Protein AF-A0A847JWQ8-F1 (afdb_monomer_lite)

Radius of gyration: 19.37 Å; chains: 1; bounding box: 44×38×50 Å

Secondary structure (DSSP, 8-state):
--HHHHHHHHHTT---SS--------HHHHHHHHHHHT-TTGGGGS---EEEEE-S-TTSEEEEETTEEEETT--EEE-SS-SSS-EE------TTTTTT-----TT-GGGGTTHHHHHHHTTTSEEEEE--S-HHHHHHHHH-HHHHHHHHHH-HHHHHHHHHHHHHHHH-

Structure (mmCIF, N/CA/C/O backbone):
data_AF-A0A847JWQ8-F1
#
_entry.id   AF-A0A847JWQ8-F1
#
loop_
_atom_site.group_PDB
_atom_site.id
_atom_site.type_symbol
_atom_site.label_atom_id
_atom_site.label_alt_id
_atom_site.label_comp_id
_atom_site.label_asym_id
_atom_site.label_entity_id
_atom_site.label_seq_id
_atom_site.pdbx_PDB_ins_code
_atom_site.Cartn_x
_atom_site.Cartn_y
_atom_site.Cartn_z
_atom_site.occupancy
_atom_site.B_iso_or_equiv
_atom_site.auth_seq_id
_atom_site.auth_comp_id
_atom_site.auth_asym_id
_atom_site.auth_atom_id
_atom_site.pdbx_PDB_model_num
ATOM 1 N N . MET A 1 1 ? -21.089 -7.871 21.648 1.00 90.81 1 MET A N 1
ATOM 2 C CA . MET A 1 1 ? -19.997 -8.457 20.839 1.00 90.81 1 MET A CA 1
ATOM 3 C C . MET A 1 1 ? -18.855 -7.451 20.778 1.00 90.81 1 MET A C 1
ATOM 5 O O . MET A 1 1 ? -19.146 -6.259 20.804 1.00 90.81 1 MET A O 1
ATOM 9 N N . THR A 1 2 ? -17.591 -7.882 20.749 1.00 96.25 2 THR A N 1
ATOM 10 C CA . THR A 1 2 ? -16.474 -6.965 20.433 1.00 96.25 2 THR A CA 1
ATOM 11 C C . THR A 1 2 ? -16.497 -6.598 18.946 1.00 96.25 2 THR A C 1
ATOM 13 O O . THR A 1 2 ? -17.192 -7.247 18.157 1.00 96.25 2 THR A O 1
ATOM 16 N N . ASN A 1 3 ? -15.750 -5.572 18.528 1.00 97.00 3 ASN A N 1
ATOM 17 C CA . ASN A 1 3 ? -15.620 -5.257 17.102 1.00 97.00 3 ASN A CA 1
ATOM 18 C C . ASN A 1 3 ? -14.985 -6.421 16.327 1.00 97.00 3 ASN A C 1
ATOM 20 O O . ASN A 1 3 ? -15.450 -6.765 15.240 1.00 97.00 3 ASN A O 1
ATOM 24 N N . ARG A 1 4 ? -14.018 -7.111 16.937 1.00 96.81 4 ARG A N 1
ATOM 25 C CA . ARG A 1 4 ? -13.445 -8.357 16.429 1.00 96.81 4 ARG A CA 1
ATOM 26 C C . ARG A 1 4 ? -14.509 -9.431 16.198 1.00 96.81 4 ARG A C 1
ATOM 28 O O . ARG A 1 4 ? -14.563 -9.999 15.110 1.00 96.81 4 ARG A O 1
ATOM 35 N N . ASP A 1 5 ? -15.368 -9.685 17.185 1.00 97.56 5 ASP A N 1
ATOM 36 C CA . ASP A 1 5 ? -16.423 -10.704 17.074 1.00 97.56 5 ASP A CA 1
ATOM 37 C C . ASP A 1 5 ? -17.427 -10.370 15.965 1.00 97.56 5 ASP A C 1
ATOM 39 O O . ASP A 1 5 ? -17.910 -11.271 15.281 1.00 97.56 5 ASP A O 1
ATOM 43 N N . ARG A 1 6 ? -17.739 -9.081 15.767 1.00 97.94 6 ARG A N 1
ATOM 44 C CA . ARG A 1 6 ? -18.639 -8.627 14.694 1.00 97.94 6 ARG A CA 1
ATOM 45 C C . ARG A 1 6 ? -18.067 -8.914 13.317 1.00 97.94 6 ARG A C 1
ATOM 47 O O . ARG A 1 6 ? -18.787 -9.431 12.466 1.00 97.94 6 ARG A O 1
ATOM 54 N N . VAL A 1 7 ? -16.789 -8.598 13.106 1.00 97.88 7 VAL A N 1
ATOM 55 C CA . VAL A 1 7 ? -16.115 -8.871 11.830 1.00 97.88 7 VAL A CA 1
ATOM 56 C C . VAL A 1 7 ? -16.053 -10.375 11.578 1.00 97.88 7 VAL A C 1
ATOM 58 O O . VAL A 1 7 ? -16.429 -10.806 10.494 1.00 97.88 7 VAL A O 1
ATOM 61 N N . ILE A 1 8 ? -15.691 -11.179 12.588 1.00 97.88 8 ILE A N 1
ATOM 62 C CA . ILE A 1 8 ? -15.671 -12.649 12.484 1.00 97.88 8 ILE A CA 1
ATOM 63 C C . ILE A 1 8 ? -17.055 -13.204 12.131 1.00 97.88 8 ILE A C 1
ATOM 65 O O . ILE A 1 8 ? -17.182 -14.023 11.226 1.00 97.88 8 ILE A O 1
ATOM 69 N N . ALA A 1 9 ? -18.112 -12.747 12.806 1.00 98.31 9 ALA A N 1
ATOM 70 C CA . ALA A 1 9 ? -19.469 -13.173 12.482 1.00 98.31 9 ALA A CA 1
ATOM 71 C C . ALA A 1 9 ? -19.832 -12.838 11.026 1.00 98.31 9 ALA A C 1
ATOM 73 O O . ALA A 1 9 ? -20.342 -13.707 10.324 1.00 98.31 9 ALA A O 1
ATOM 74 N N . ALA A 1 10 ? -19.516 -11.625 10.563 1.00 97.94 10 ALA A N 1
ATOM 75 C CA . ALA A 1 10 ? -19.825 -11.185 9.207 1.00 97.94 10 ALA A CA 1
ATOM 76 C C . ALA A 1 10 ? -19.073 -11.985 8.124 1.00 97.94 10 ALA A C 1
ATOM 78 O O . ALA A 1 10 ? -19.706 -12.424 7.163 1.00 97.94 10 ALA A O 1
ATOM 79 N N . ILE A 1 11 ? -17.760 -12.220 8.275 1.00 97.19 11 ILE A N 1
ATOM 80 C CA . ILE A 1 11 ? -16.969 -13.005 7.299 1.00 97.19 11 ILE A CA 1
ATOM 81 C C . ILE A 1 11 ? -17.366 -14.486 7.284 1.00 97.19 11 ILE A C 1
ATOM 83 O O . ILE A 1 11 ? -17.246 -15.145 6.259 1.00 97.19 11 ILE A O 1
ATOM 87 N N . GLU A 1 12 ? -17.887 -15.004 8.398 1.00 98.00 12 GLU A N 1
ATOM 88 C CA . GLU A 1 12 ? -18.439 -16.360 8.495 1.00 98.00 12 GLU A CA 1
ATOM 89 C C . GLU A 1 12 ? -19.927 -16.423 8.101 1.00 98.00 12 GLU A C 1
ATOM 91 O O . GLU A 1 12 ? -20.606 -17.413 8.379 1.00 98.00 12 GLU A O 1
ATOM 96 N N . HIS A 1 13 ? -20.450 -15.372 7.460 1.00 97.62 13 HIS A N 1
ATOM 97 C CA . HIS A 1 13 ? -21.833 -15.274 6.984 1.00 97.62 13 HIS A CA 1
ATOM 98 C C . HIS A 1 13 ? -22.898 -15.472 8.082 1.00 97.62 13 HIS A C 1
ATOM 100 O O . HIS A 1 13 ? -23.997 -15.966 7.823 1.00 97.62 13 HIS A O 1
ATOM 106 N N . ARG A 1 14 ? -22.598 -15.063 9.319 1.00 98.44 14 ARG A N 1
ATOM 107 C CA . ARG A 1 14 ? -23.543 -14.993 10.444 1.00 98.44 14 ARG A CA 1
ATOM 108 C C . ARG A 1 14 ? -23.946 -13.548 10.724 1.00 98.44 14 ARG A C 1
ATOM 110 O O . ARG A 1 14 ? -23.185 -12.622 10.472 1.00 98.44 14 ARG A O 1
ATOM 117 N N . GLN A 1 15 ? -25.136 -13.356 11.295 1.00 97.81 15 GLN A N 1
ATOM 118 C CA . GLN A 1 15 ? -25.648 -12.028 11.641 1.00 97.81 15 GLN A CA 1
ATOM 119 C C . GLN A 1 15 ? -25.008 -11.502 12.945 1.00 97.81 15 GLN A C 1
ATOM 121 O O . GLN A 1 15 ? -25.241 -12.096 14.001 1.00 97.81 15 GLN A O 1
ATOM 126 N N . PRO A 1 16 ? -24.236 -10.397 12.916 1.00 98.12 16 PRO A N 1
ATOM 127 C CA . PRO A 1 16 ? -23.782 -9.712 14.126 1.00 98.12 16 PRO A CA 1
ATOM 128 C C . PRO A 1 16 ? -24.886 -8.832 14.742 1.00 98.12 16 PRO A C 1
ATOM 130 O O . PRO A 1 16 ? -25.913 -8.561 14.116 1.00 98.12 16 PRO A O 1
ATOM 133 N N . ASP A 1 17 ? -24.637 -8.331 15.955 1.00 97.62 17 ASP A N 1
ATOM 134 C CA . ASP A 1 17 ? -25.498 -7.367 16.664 1.00 97.62 17 ASP A CA 1
ATOM 135 C C . ASP A 1 17 ? -25.637 -6.013 15.934 1.00 97.62 17 ASP A C 1
ATOM 137 O O . ASP A 1 17 ? -26.649 -5.332 16.087 1.00 97.62 17 ASP A O 1
ATOM 141 N N . ARG A 1 18 ? -24.650 -5.638 15.110 1.00 96.88 18 ARG A N 1
ATOM 142 C CA . ARG A 1 18 ? -24.713 -4.557 14.111 1.00 96.88 18 ARG A CA 1
ATOM 143 C C . ARG A 1 18 ? -23.703 -4.802 12.987 1.00 96.88 18 ARG A C 1
ATOM 145 O O . ARG A 1 18 ? -22.714 -5.506 13.192 1.00 96.88 18 ARG A O 1
ATOM 152 N N . THR A 1 19 ? -23.901 -4.162 11.837 1.00 97.19 19 THR A N 1
ATOM 153 C CA . THR A 1 19 ? -22.949 -4.184 10.715 1.00 97.19 19 THR A CA 1
ATOM 154 C C . THR A 1 19 ? -21.568 -3.660 11.149 1.00 97.19 19 THR A C 1
ATOM 156 O O . THR A 1 19 ? -21.496 -2.514 11.602 1.00 97.19 19 THR A O 1
ATOM 159 N N . PRO A 1 20 ? -20.477 -4.447 11.042 1.00 97.56 20 PRO A N 1
ATOM 160 C CA . PRO A 1 20 ? -19.129 -3.929 11.264 1.00 97.56 20 PRO A CA 1
ATOM 161 C C . PRO A 1 20 ? -18.753 -2.945 10.150 1.00 97.56 20 PRO A C 1
ATOM 163 O O . PRO A 1 20 ? -19.133 -3.145 8.996 1.00 97.56 20 PRO A O 1
ATOM 166 N N . PHE A 1 21 ? -18.004 -1.895 10.483 1.00 97.00 21 PHE A N 1
ATOM 167 C CA . PHE A 1 21 ? -17.576 -0.885 9.516 1.00 97.00 21 PHE A CA 1
ATOM 168 C C . PHE A 1 21 ? -16.143 -0.417 9.779 1.00 97.00 21 PHE A C 1
ATOM 170 O O . PHE A 1 21 ? -15.625 -0.535 10.890 1.00 97.00 21 PHE A O 1
ATOM 177 N N . GLU A 1 22 ? -15.532 0.136 8.737 1.00 95.94 22 GLU A N 1
ATOM 178 C CA . GLU A 1 22 ? -14.246 0.824 8.773 1.00 95.94 22 GLU A CA 1
ATOM 179 C C . GLU A 1 22 ? -14.362 2.075 7.905 1.00 95.94 22 GLU A C 1
ATOM 181 O O . GLU A 1 22 ? -14.842 1.999 6.772 1.00 95.94 22 GLU A O 1
ATOM 186 N N . VAL A 1 23 ? -13.929 3.222 8.424 1.00 95.56 23 VAL A N 1
ATOM 187 C CA . VAL A 1 23 ? -13.870 4.475 7.669 1.00 95.56 23 VAL A CA 1
ATOM 188 C C . VAL A 1 23 ? -12.460 5.044 7.742 1.00 95.56 23 VAL A C 1
ATOM 190 O O . VAL A 1 23 ? -11.954 5.338 8.824 1.00 95.56 23 VAL A O 1
ATOM 193 N N . GLY A 1 24 ? -11.855 5.224 6.570 1.00 93.69 24 GLY A N 1
ATOM 194 C CA . GLY A 1 24 ? -10.631 5.995 6.367 1.00 93.69 24 GLY A CA 1
ATOM 195 C C . GLY A 1 24 ? -10.916 7.281 5.592 1.00 93.69 24 GLY A C 1
ATOM 196 O O . GLY A 1 24 ? -11.969 7.423 4.970 1.00 93.69 24 GLY A O 1
ATOM 197 N N . PHE A 1 25 ? -9.972 8.219 5.621 1.00 95.69 25 PHE A N 1
ATOM 198 C CA . PHE A 1 25 ? -10.098 9.517 4.960 1.00 95.69 25 PHE A CA 1
ATOM 199 C C . PHE A 1 25 ? -8.863 9.793 4.111 1.00 95.69 25 PHE A C 1
ATOM 201 O O . PHE A 1 25 ? -7.746 9.513 4.539 1.00 95.69 25 PHE A O 1
ATOM 208 N N . THR A 1 26 ? -9.069 10.406 2.948 1.00 96.12 26 THR A N 1
ATOM 209 C CA . THR A 1 26 ? -7.996 11.129 2.259 1.00 96.12 26 THR A CA 1
ATOM 210 C C . THR A 1 26 ? -7.607 12.357 3.081 1.00 96.12 26 THR A C 1
ATOM 212 O O . THR A 1 26 ? -8.436 12.892 3.826 1.00 96.12 26 THR A O 1
ATOM 215 N N . GLN A 1 27 ? -6.378 12.848 2.945 1.00 95.38 27 GLN A N 1
ATOM 216 C CA . GLN A 1 27 ? -5.893 14.031 3.659 1.00 95.38 27 GLN A CA 1
ATOM 217 C C . GLN A 1 27 ? -6.843 15.235 3.507 1.00 95.38 27 GLN A C 1
ATOM 219 O O . GLN A 1 27 ? -7.203 15.830 4.530 1.00 95.38 27 GLN A O 1
ATOM 224 N N . PRO A 1 28 ? -7.351 15.579 2.300 1.00 95.50 28 PRO A N 1
ATOM 225 C CA . PRO A 1 28 ? -8.310 16.672 2.157 1.00 95.50 28 PRO A CA 1
ATOM 226 C C . PRO A 1 28 ? -9.656 16.393 2.839 1.00 95.50 28 PRO A C 1
ATOM 228 O O . PRO A 1 28 ? -10.247 17.302 3.423 1.00 95.50 28 PRO A O 1
ATOM 231 N N . ALA A 1 29 ? -10.157 15.153 2.783 1.00 96.56 29 ALA A N 1
ATOM 232 C CA . ALA A 1 29 ? -11.421 14.790 3.423 1.00 96.56 29 ALA A CA 1
ATOM 233 C C . ALA A 1 29 ? -11.308 14.827 4.952 1.00 96.56 29 ALA A C 1
ATOM 235 O O . ALA A 1 29 ? -12.210 15.340 5.615 1.00 96.56 29 ALA A O 1
ATOM 236 N N . TYR A 1 30 ? -10.186 14.351 5.499 1.00 97.38 30 TYR A N 1
ATOM 237 C CA . TYR A 1 30 ? -9.883 14.422 6.924 1.00 97.38 30 TYR A CA 1
ATOM 238 C C . TYR A 1 30 ? -9.878 15.872 7.399 1.00 97.38 30 TYR A C 1
ATOM 240 O O . TYR A 1 30 ? -10.583 16.206 8.348 1.00 97.38 30 TYR A O 1
ATOM 248 N N . ALA A 1 31 ? -9.123 16.740 6.716 1.00 97.12 31 ALA A N 1
ATOM 249 C CA . ALA A 1 31 ? -8.993 18.146 7.087 1.00 97.12 31 ALA A CA 1
ATOM 250 C C . ALA A 1 31 ? -10.354 18.857 7.108 1.00 97.12 31 ALA A C 1
ATOM 252 O O . ALA A 1 31 ? -10.699 19.511 8.090 1.00 97.12 31 ALA A O 1
ATOM 253 N N . ARG A 1 32 ? -11.168 18.657 6.063 1.00 97.75 32 ARG A N 1
ATOM 254 C CA . ARG A 1 32 ? -12.512 19.243 5.974 1.00 97.75 32 ARG A CA 1
ATOM 255 C C . ARG A 1 32 ? -13.450 18.735 7.063 1.00 97.75 32 ARG A C 1
ATOM 257 O O . ARG A 1 32 ? -14.243 19.509 7.592 1.00 97.75 32 ARG A O 1
ATOM 264 N N . TYR A 1 33 ? -13.395 17.442 7.376 1.00 97.50 33 TYR A N 1
ATOM 265 C CA . TYR A 1 33 ? -14.268 16.876 8.397 1.00 97.50 33 TYR A CA 1
ATOM 266 C C . TYR A 1 33 ? -13.845 17.315 9.801 1.00 97.50 33 TYR A C 1
ATOM 268 O O . TYR A 1 33 ? -14.706 17.716 10.576 1.00 97.50 33 TYR A O 1
ATOM 276 N N . ALA A 1 34 ? -12.540 17.329 10.095 1.00 97.88 34 ALA A N 1
ATOM 277 C CA . ALA A 1 34 ? -11.988 17.850 11.346 1.00 97.88 34 ALA A CA 1
ATOM 278 C C . ALA A 1 34 ? -12.412 19.302 11.605 1.00 97.88 34 ALA A C 1
ATOM 280 O O . ALA A 1 34 ? -12.816 19.631 12.719 1.00 97.88 34 ALA A O 1
ATOM 281 N N . GLU A 1 35 ? -12.358 20.153 10.575 1.00 98.19 35 GLU A N 1
ATOM 282 C CA . GLU A 1 35 ? -12.840 21.535 10.644 1.00 98.19 35 GLU A CA 1
ATOM 283 C C . GLU A 1 35 ? -14.348 21.590 10.918 1.00 98.19 35 GLU A C 1
ATOM 285 O O . GLU A 1 35 ? -14.783 22.292 11.827 1.00 98.19 35 GLU A O 1
ATOM 290 N N . TYR A 1 36 ? -15.141 20.802 10.184 1.00 97.69 36 TYR A N 1
ATOM 291 C CA . TYR A 1 36 ? -16.595 20.760 10.338 1.00 97.69 36 TYR A CA 1
ATOM 292 C C . TYR A 1 36 ? -17.041 20.359 11.752 1.00 97.69 36 TYR A C 1
ATOM 294 O O . TYR A 1 36 ? -17.971 20.957 12.293 1.00 97.69 36 TYR A O 1
ATOM 302 N N . VAL A 1 37 ? -16.387 19.365 12.362 1.00 97.25 37 VAL A N 1
ATOM 303 C CA . VAL A 1 37 ? -16.726 18.904 13.721 1.00 97.25 37 VAL A CA 1
ATOM 304 C C . VAL A 1 37 ? -15.993 19.669 14.829 1.00 97.25 37 VAL A C 1
ATOM 306 O O . VAL A 1 37 ? -16.297 19.465 16.003 1.00 97.25 37 VAL A O 1
ATOM 309 N N . GLY A 1 38 ? -15.035 20.535 14.481 1.00 98.00 38 GLY A N 1
ATOM 310 C CA . GLY A 1 38 ? -14.215 21.277 15.440 1.00 98.00 38 GLY A CA 1
ATOM 311 C C . GLY A 1 38 ? -13.285 20.396 16.284 1.00 98.00 38 GLY A C 1
ATOM 312 O O . GLY A 1 38 ? -12.985 20.738 17.426 1.00 98.00 38 GLY A O 1
ATOM 313 N N . ASP A 1 39 ? -12.849 19.251 15.754 1.00 97.69 39 ASP A N 1
ATOM 314 C CA . ASP A 1 39 ? -12.043 18.265 16.480 1.00 97.69 39 ASP A CA 1
ATOM 315 C C . ASP A 1 39 ? -11.028 17.589 15.555 1.00 97.69 39 ASP A C 1
ATOM 317 O O . ASP A 1 39 ? -11.371 16.725 14.754 1.00 97.69 39 ASP A O 1
ATOM 321 N N . ALA A 1 40 ? -9.751 17.940 15.702 1.00 96.50 40 ALA A N 1
ATOM 322 C CA . ALA A 1 40 ? -8.668 17.345 14.921 1.00 96.50 40 ALA A CA 1
ATOM 323 C C . ALA A 1 40 ? -8.390 15.871 15.267 1.00 96.50 40 ALA A C 1
ATOM 325 O O . ALA A 1 40 ? -7.725 15.191 14.488 1.00 96.50 40 ALA A O 1
ATOM 326 N N . ALA A 1 41 ? -8.889 15.368 16.401 1.00 96.25 41 ALA A N 1
ATOM 327 C CA . ALA A 1 41 ? -8.714 13.991 16.862 1.00 96.25 41 ALA A CA 1
ATOM 328 C C . ALA A 1 41 ? -9.968 13.120 16.644 1.00 96.25 41 ALA A C 1
ATOM 330 O O . ALA A 1 41 ? -10.049 12.011 17.181 1.00 96.25 41 ALA A O 1
ATOM 331 N N . PHE A 1 42 ? -10.941 13.591 15.850 1.00 96.56 42 PHE A N 1
ATOM 332 C CA . PHE A 1 42 ? -12.230 12.919 15.659 1.00 96.56 42 PHE A CA 1
ATOM 333 C C . PHE A 1 42 ? -12.088 11.460 15.204 1.00 96.56 42 PHE A C 1
ATOM 335 O O . PHE A 1 42 ? -12.873 10.609 15.616 1.00 96.56 42 PHE A O 1
ATOM 342 N N . ALA A 1 43 ? -11.080 11.151 14.380 1.00 93.75 43 ALA A N 1
ATOM 343 C CA . ALA A 1 43 ? -10.901 9.818 13.815 1.00 93.75 43 ALA A CA 1
ATOM 344 C C . ALA A 1 43 ? -10.653 8.752 14.891 1.00 93.75 43 ALA A C 1
ATOM 346 O O . ALA A 1 43 ? -11.148 7.637 14.768 1.00 93.75 43 ALA A O 1
ATOM 347 N N . GLY A 1 44 ? -9.981 9.106 15.995 1.00 91.88 44 GLY A N 1
ATOM 348 C CA . GLY A 1 44 ? -9.785 8.201 17.133 1.00 91.88 44 GLY A CA 1
ATOM 349 C C . GLY A 1 44 ? -11.074 7.878 17.898 1.00 91.88 44 GLY A C 1
ATOM 350 O O . GLY A 1 44 ? -11.105 6.923 18.669 1.00 91.88 44 GLY A O 1
ATOM 351 N N . LYS A 1 45 ? -12.140 8.658 17.679 1.00 94.00 45 LYS A N 1
ATOM 352 C CA . LYS A 1 45 ? -13.469 8.474 18.280 1.00 94.00 45 LYS A CA 1
ATOM 353 C C . LYS A 1 45 ? -14.412 7.680 17.377 1.00 94.00 45 LYS A C 1
ATOM 355 O O . LYS A 1 45 ? -15.501 7.313 17.816 1.00 94.00 45 LYS A O 1
ATOM 360 N N . ILE A 1 46 ? -14.020 7.434 16.126 1.00 94.25 46 ILE A N 1
ATOM 361 C CA . ILE A 1 46 ? -14.769 6.564 15.227 1.00 94.25 46 ILE A CA 1
ATOM 362 C C . ILE A 1 46 ? -14.586 5.133 15.718 1.00 94.25 46 ILE A C 1
ATOM 364 O O . ILE A 1 46 ? -13.469 4.651 15.904 1.00 94.25 46 ILE A O 1
ATOM 368 N N . ASP A 1 47 ? -15.708 4.451 15.916 1.00 94.56 47 ASP A N 1
ATOM 369 C CA . ASP A 1 47 ? -15.776 3.068 16.386 1.00 94.56 47 ASP A CA 1
ATOM 370 C C . ASP A 1 47 ? -15.467 2.070 15.251 1.00 94.56 47 ASP A C 1
ATOM 372 O O . ASP A 1 47 ? -16.244 1.165 14.940 1.00 94.56 47 ASP A O 1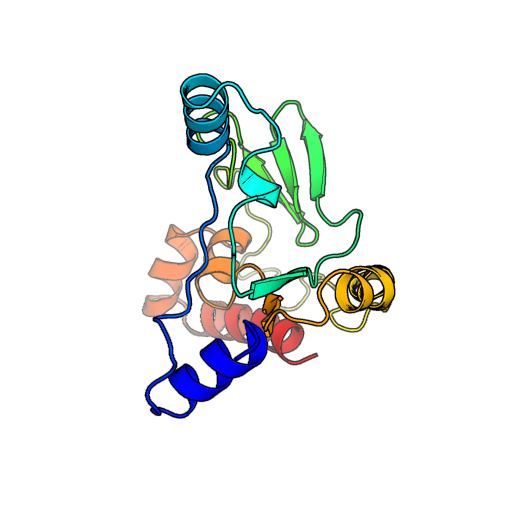
ATOM 376 N N . ASN A 1 48 ? -14.329 2.308 14.593 1.00 96.06 48 ASN A N 1
ATOM 377 C CA . ASN A 1 48 ? -13.778 1.501 13.516 1.00 96.06 48 ASN A CA 1
ATOM 378 C C . ASN A 1 48 ? -13.496 0.085 14.019 1.00 96.06 48 ASN A C 1
ATOM 380 O O . ASN A 1 48 ? -12.920 -0.128 15.094 1.00 96.06 48 ASN A O 1
ATOM 384 N N . CYS A 1 49 ? -13.922 -0.898 13.231 1.00 96.94 49 CYS A N 1
ATOM 385 C CA . CYS A 1 49 ? -13.842 -2.292 13.628 1.00 96.94 49 CYS A CA 1
ATOM 386 C C . CYS A 1 49 ? -12.483 -2.926 13.330 1.00 96.94 49 CYS A C 1
ATOM 388 O O . CYS A 1 49 ? -12.207 -4.002 13.871 1.00 96.94 49 CYS A O 1
ATOM 390 N N . LEU A 1 50 ? -11.654 -2.298 12.489 1.00 95.25 50 LEU A N 1
ATOM 391 C CA . LEU A 1 50 ? -10.378 -2.852 12.062 1.00 95.25 50 LEU A CA 1
ATOM 392 C C . LEU A 1 50 ? -9.193 -2.193 12.781 1.00 95.25 50 LEU A C 1
ATOM 394 O O . LEU A 1 50 ? -9.193 -1.016 13.145 1.00 95.25 50 LEU A O 1
ATOM 398 N N . ALA A 1 51 ? -8.159 -2.996 12.991 1.00 93.38 51 ALA A N 1
ATOM 399 C CA . ALA A 1 51 ? -6.818 -2.569 13.346 1.00 93.38 51 ALA A CA 1
ATOM 400 C C . ALA A 1 51 ? -5.893 -2.964 12.196 1.00 93.38 51 ALA A C 1
ATOM 402 O O . ALA A 1 51 ? -5.523 -4.133 12.053 1.00 93.38 51 ALA A O 1
ATOM 403 N N . THR A 1 52 ? -5.575 -1.991 11.347 1.00 92.06 52 THR A N 1
ATOM 404 C CA . THR A 1 52 ? -4.720 -2.202 10.178 1.00 92.06 52 THR A CA 1
ATOM 405 C C . THR A 1 52 ? -3.253 -2.134 10.582 1.00 92.06 52 THR A C 1
ATOM 407 O O . THR A 1 52 ? -2.816 -1.174 11.213 1.00 92.06 52 THR A O 1
ATOM 410 N N . LEU A 1 53 ? -2.493 -3.152 10.200 1.00 91.81 53 LEU A N 1
ATOM 411 C CA . LEU A 1 53 ? -1.060 -3.280 10.418 1.00 91.81 53 LEU A CA 1
ATOM 412 C C . LEU A 1 53 ? -0.359 -3.102 9.070 1.00 91.81 53 LEU A C 1
ATOM 414 O O . LEU A 1 53 ? -0.729 -3.743 8.085 1.00 91.81 53 LEU A O 1
ATOM 418 N N . SER A 1 54 ? 0.637 -2.222 9.022 1.00 89.81 54 SER A N 1
ATOM 419 C CA . SER A 1 54 ? 1.499 -2.051 7.846 1.00 89.81 54 SER A CA 1
ATOM 420 C C . SER A 1 54 ? 2.464 -3.232 7.721 1.00 89.81 54 SER A C 1
ATOM 422 O O . SER A 1 54 ? 2.900 -3.758 8.737 1.00 89.81 54 SER A O 1
ATOM 424 N N . THR A 1 55 ? 2.834 -3.638 6.508 1.00 89.38 55 THR A N 1
ATOM 425 C CA . THR A 1 55 ? 3.961 -4.565 6.257 1.00 89.38 55 THR A CA 1
ATOM 426 C C . THR A 1 55 ? 5.178 -3.852 5.655 1.00 89.38 55 THR A C 1
ATOM 428 O O . THR A 1 55 ? 6.103 -4.493 5.155 1.00 89.38 55 THR A O 1
ATOM 431 N N . ALA A 1 56 ? 5.171 -2.518 5.658 1.00 90.50 56 ALA A N 1
ATOM 432 C CA . ALA A 1 56 ? 6.273 -1.693 5.180 1.00 90.50 56 ALA A CA 1
ATOM 433 C C . ALA A 1 56 ? 7.219 -1.314 6.341 1.00 90.50 56 ALA A C 1
ATOM 435 O O . ALA A 1 56 ? 6.717 -0.983 7.423 1.00 90.50 56 ALA A O 1
ATOM 436 N N . PRO A 1 57 ? 8.550 -1.305 6.126 1.00 91.62 57 PRO A N 1
ATOM 437 C CA . PRO A 1 57 ? 9.520 -0.761 7.072 1.00 91.62 57 PRO A CA 1
ATOM 438 C C . PRO A 1 57 ? 9.253 0.711 7.400 1.00 91.62 57 PRO A C 1
ATOM 440 O O . PRO A 1 57 ? 8.579 1.428 6.654 1.00 91.62 57 PRO A O 1
ATOM 443 N N . ALA A 1 58 ? 9.814 1.193 8.510 1.00 89.25 58 ALA A N 1
ATOM 444 C CA . ALA A 1 58 ? 9.618 2.574 8.954 1.00 89.25 58 ALA A CA 1
ATOM 445 C C . ALA A 1 58 ? 10.144 3.620 7.948 1.00 89.25 58 ALA A C 1
ATOM 447 O O . ALA A 1 58 ? 9.589 4.713 7.852 1.00 89.25 58 ALA A O 1
ATOM 448 N N . ASP A 1 59 ? 11.187 3.283 7.192 1.00 91.12 59 ASP A N 1
ATOM 449 C CA . ASP A 1 59 ? 11.846 4.125 6.191 1.00 91.12 59 ASP A CA 1
ATOM 450 C C . ASP A 1 59 ? 11.473 3.757 4.744 1.00 91.12 59 ASP A C 1
ATOM 452 O O . ASP A 1 59 ? 12.120 4.218 3.799 1.00 91.12 59 ASP A O 1
ATOM 456 N N . ALA A 1 60 ? 10.396 2.982 4.561 1.00 92.88 60 ALA A N 1
ATOM 457 C CA . ALA A 1 60 ? 9.912 2.539 3.254 1.00 92.88 60 ALA A CA 1
ATOM 458 C C . ALA A 1 60 ? 9.502 3.680 2.311 1.00 92.88 60 ALA A C 1
ATOM 460 O O . ALA A 1 60 ? 9.287 3.440 1.128 1.00 92.88 60 ALA A O 1
ATOM 461 N N . TRP A 1 61 ? 9.354 4.902 2.826 1.00 95.25 61 TRP A N 1
ATOM 462 C CA . TRP A 1 61 ? 8.991 6.093 2.067 1.00 95.25 61 TRP A CA 1
ATOM 463 C C . TRP A 1 61 ? 9.913 7.252 2.429 1.00 95.25 61 TRP A C 1
ATOM 465 O O . TRP A 1 61 ? 10.012 7.634 3.595 1.00 95.25 61 TRP A O 1
ATOM 475 N N . GLN A 1 62 ? 10.552 7.846 1.424 1.00 97.25 62 GLN A N 1
ATOM 476 C CA . GLN A 1 62 ? 11.509 8.936 1.615 1.00 97.25 62 GLN A CA 1
ATOM 477 C C . GLN A 1 62 ? 11.209 10.087 0.659 1.00 97.25 62 GLN A C 1
ATOM 479 O O . GLN A 1 62 ? 11.111 9.889 -0.551 1.00 97.25 62 GLN A O 1
ATOM 484 N N . GLU A 1 63 ? 11.084 11.307 1.177 1.00 97.31 63 GLU A N 1
ATOM 485 C CA . GLU A 1 63 ? 10.967 12.495 0.332 1.00 97.31 63 GLU A CA 1
ATOM 486 C C . GLU A 1 63 ? 12.331 12.809 -0.300 1.00 97.31 63 GLU A C 1
ATOM 488 O O . GLU 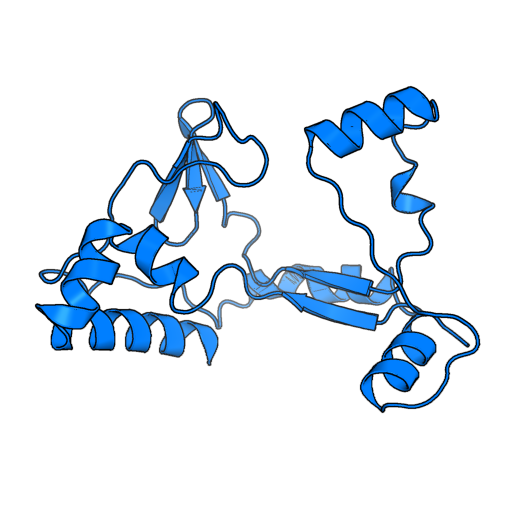A 1 63 ? 13.255 13.271 0.366 1.00 97.31 63 GLU A O 1
ATOM 493 N N . VAL A 1 64 ? 12.476 12.527 -1.597 1.00 97.81 64 VAL A N 1
ATOM 494 C CA . VAL A 1 64 ? 13.748 12.688 -2.325 1.00 97.81 64 VAL A CA 1
ATOM 495 C C . VAL A 1 64 ? 13.881 14.063 -2.976 1.00 97.81 64 VAL A C 1
ATOM 497 O O . VAL A 1 64 ? 14.989 14.525 -3.241 1.00 97.81 64 VAL A O 1
ATOM 500 N N . ARG A 1 65 ? 12.748 14.716 -3.242 1.00 97.44 65 ARG A N 1
ATOM 501 C CA . ARG A 1 65 ? 12.595 16.094 -3.734 1.00 97.44 65 ARG A CA 1
ATOM 502 C C . ARG A 1 65 ? 11.288 16.654 -3.157 1.00 97.44 65 ARG A C 1
ATOM 504 O O . ARG A 1 65 ? 10.432 15.853 -2.790 1.00 97.44 65 ARG A O 1
ATOM 511 N N . PRO A 1 66 ? 11.081 17.983 -3.117 1.00 97.50 66 PRO A N 1
ATOM 512 C CA . PRO A 1 66 ? 9.835 18.555 -2.610 1.00 97.50 66 PRO A CA 1
ATOM 513 C C . PRO A 1 66 ? 8.609 17.911 -3.263 1.00 97.50 66 PRO A C 1
ATOM 515 O O . PRO A 1 66 ? 8.481 17.942 -4.487 1.00 97.50 66 PRO A O 1
ATOM 518 N N . ARG A 1 67 ? 7.732 17.319 -2.443 1.00 96.38 67 ARG A N 1
ATOM 519 C CA . ARG A 1 67 ? 6.512 16.598 -2.850 1.00 96.38 67 ARG A CA 1
ATOM 520 C C . ARG A 1 67 ? 6.749 15.362 -3.724 1.00 96.38 67 ARG A C 1
ATOM 522 O O . ARG A 1 67 ? 5.774 14.796 -4.209 1.00 96.38 67 ARG A O 1
ATOM 529 N N . ILE A 1 68 ? 7.990 14.911 -3.891 1.00 98.19 68 ILE A N 1
ATOM 530 C CA . ILE A 1 68 ? 8.320 13.679 -4.607 1.00 98.19 68 ILE A CA 1
ATOM 531 C C . ILE A 1 68 ? 8.870 12.658 -3.623 1.00 98.19 68 ILE A C 1
ATOM 533 O O . ILE A 1 68 ? 9.954 12.822 -3.059 1.00 98.19 68 ILE A O 1
ATOM 537 N N . TRP A 1 69 ? 8.116 11.583 -3.452 1.00 98.06 69 TRP A N 1
ATOM 538 C CA . TRP A 1 69 ? 8.405 10.534 -2.488 1.00 98.06 69 TRP A CA 1
ATOM 539 C C . TRP A 1 69 ? 8.854 9.274 -3.203 1.00 98.06 69 TRP A C 1
ATOM 541 O O . TRP A 1 69 ? 8.227 8.870 -4.172 1.00 98.06 69 TRP A O 1
ATOM 551 N N . ARG A 1 70 ? 9.930 8.651 -2.736 1.00 98.12 70 ARG A N 1
ATOM 552 C CA . ARG A 1 70 ? 10.399 7.363 -3.232 1.00 98.12 70 ARG A CA 1
ATOM 553 C C . ARG A 1 70 ? 9.969 6.257 -2.277 1.00 98.12 70 ARG A C 1
ATOM 555 O O . ARG A 1 70 ? 10.185 6.405 -1.076 1.00 98.12 70 ARG A O 1
ATOM 562 N N . ASP A 1 71 ? 9.377 5.191 -2.807 1.00 96.81 71 ASP A N 1
ATOM 563 C CA . ASP A 1 71 ? 9.043 3.994 -2.032 1.00 96.81 71 ASP A CA 1
ATOM 564 C C . ASP A 1 71 ? 10.216 2.992 -1.962 1.00 96.81 71 ASP A C 1
ATOM 566 O O . ASP A 1 71 ? 11.244 3.160 -2.623 1.00 96.81 71 ASP A O 1
ATOM 570 N N . GLU A 1 72 ? 10.066 1.928 -1.171 1.00 95.62 72 GLU A N 1
ATOM 571 C CA . GLU A 1 72 ? 11.080 0.872 -1.001 1.00 95.62 72 GLU A CA 1
ATOM 572 C C . GLU A 1 72 ? 11.409 0.113 -2.299 1.00 95.62 72 GLU A C 1
ATOM 574 O O . GLU A 1 72 ? 12.478 -0.480 -2.423 1.00 95.62 72 GLU A O 1
ATOM 579 N N . TRP A 1 73 ? 10.519 0.167 -3.294 1.00 96.69 73 TRP A N 1
ATOM 580 C CA . TRP A 1 73 ? 10.741 -0.395 -4.624 1.00 96.69 73 TRP A CA 1
ATOM 581 C C . TRP A 1 73 ? 11.481 0.585 -5.549 1.00 96.69 73 TRP A C 1
ATOM 583 O O . TRP A 1 73 ? 11.709 0.288 -6.718 1.00 96.69 73 TRP A O 1
ATOM 593 N N . GLY A 1 74 ? 11.850 1.772 -5.066 1.00 97.56 74 GLY A N 1
ATOM 594 C CA . GLY A 1 74 ? 12.514 2.807 -5.852 1.00 97.56 74 GLY A CA 1
ATOM 595 C C . GLY A 1 74 ? 11.580 3.602 -6.770 1.00 97.56 74 GLY A C 1
ATOM 596 O O . GLY 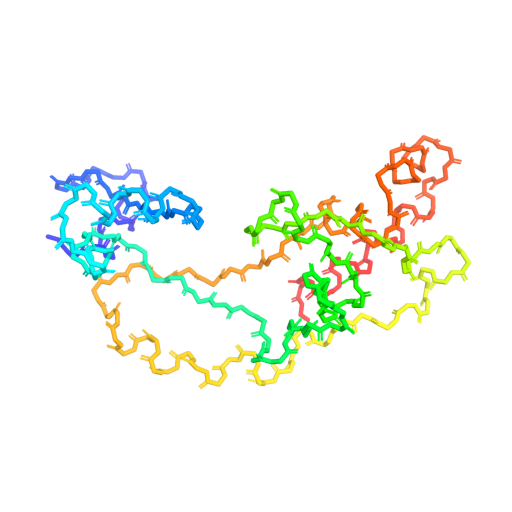A 1 74 ? 12.064 4.439 -7.541 1.00 97.56 74 GLY A O 1
ATOM 597 N N . VAL A 1 75 ? 10.265 3.379 -6.699 1.00 98.12 75 VAL A N 1
ATOM 598 C CA . VAL A 1 75 ? 9.274 4.142 -7.467 1.00 98.12 75 VAL A CA 1
ATOM 599 C C . VAL A 1 75 ? 9.153 5.531 -6.863 1.00 98.12 75 VAL A C 1
ATOM 601 O O . VAL A 1 75 ? 9.052 5.682 -5.649 1.00 98.12 75 VAL A O 1
ATOM 604 N N . GLU A 1 76 ? 9.169 6.554 -7.707 1.00 98.44 76 GLU A N 1
ATOM 605 C CA . GLU A 1 76 ? 9.003 7.945 -7.309 1.00 98.44 76 GLU A CA 1
ATOM 606 C C . GLU A 1 76 ? 7.579 8.421 -7.598 1.00 98.44 76 GLU A C 1
ATOM 608 O O . GLU A 1 76 ? 7.045 8.229 -8.690 1.00 98.44 76 GLU A O 1
ATOM 613 N N . TRP A 1 77 ? 6.985 9.080 -6.610 1.00 98.12 77 TRP A N 1
ATOM 614 C CA . TRP A 1 77 ? 5.585 9.466 -6.555 1.00 98.12 77 TRP A CA 1
ATOM 615 C C . TRP A 1 77 ? 5.474 10.978 -6.397 1.00 98.12 77 TRP A C 1
ATOM 617 O O . TRP A 1 77 ? 5.862 11.539 -5.370 1.00 98.12 77 TRP A O 1
ATOM 627 N N . ASP A 1 78 ? 4.940 11.641 -7.418 1.00 98.06 78 ASP A N 1
ATOM 628 C CA . ASP A 1 78 ? 4.628 13.062 -7.414 1.00 98.06 78 ASP A CA 1
ATOM 629 C C . ASP A 1 78 ? 3.305 13.333 -6.692 1.00 98.06 78 ASP A C 1
ATOM 631 O O . ASP A 1 78 ? 2.220 13.018 -7.181 1.00 98.06 78 ASP A O 1
ATOM 635 N N . LYS A 1 79 ? 3.400 13.955 -5.518 1.00 97.38 79 LYS A N 1
ATOM 636 C CA . LYS A 1 79 ? 2.262 14.277 -4.662 1.00 97.38 79 LYS A CA 1
ATOM 637 C C . LYS A 1 79 ? 1.741 15.705 -4.842 1.00 97.38 79 LYS A C 1
ATOM 639 O O . LYS A 1 79 ? 0.984 16.176 -3.998 1.00 97.38 79 LYS A O 1
ATOM 644 N N . HIS A 1 80 ? 2.119 16.454 -5.881 1.00 96.31 80 HIS A N 1
ATOM 645 C CA . HIS A 1 80 ? 1.606 17.822 -6.071 1.00 96.31 80 HIS A CA 1
ATOM 646 C C . HIS A 1 80 ? 0.089 17.858 -6.304 1.00 96.31 80 HIS A C 1
ATOM 648 O O . HIS A 1 80 ? -0.579 18.742 -5.771 1.00 96.31 80 HIS A O 1
ATOM 654 N N . VAL A 1 81 ? -0.447 16.905 -7.074 1.00 92.62 81 VAL A N 1
ATOM 655 C CA . VAL A 1 81 ? -1.880 16.840 -7.421 1.00 92.62 81 VAL A CA 1
ATOM 656 C C . VAL A 1 81 ? -2.662 15.975 -6.434 1.00 92.62 81 VAL A C 1
ATOM 658 O O . VAL A 1 81 ? -3.692 16.409 -5.926 1.00 92.62 81 VAL A O 1
ATOM 661 N N . ASP A 1 82 ? -2.159 14.773 -6.144 1.00 94.19 82 ASP A N 1
ATOM 662 C CA . ASP A 1 82 ? -2.746 13.847 -5.174 1.00 94.19 82 ASP A CA 1
ATOM 663 C C . ASP A 1 82 ? -1.793 13.695 -3.972 1.00 94.19 82 ASP A C 1
ATOM 665 O O . ASP A 1 82 ? -0.756 13.037 -4.091 1.00 94.19 82 ASP A O 1
ATOM 669 N N . PRO A 1 83 ? -2.091 14.322 -2.819 1.00 93.38 83 PRO A N 1
ATOM 670 C CA . PRO A 1 83 ? -1.247 14.231 -1.631 1.00 93.38 83 PRO A CA 1
ATOM 671 C C . PRO A 1 83 ? -1.278 12.848 -0.963 1.00 93.38 83 PRO A C 1
ATOM 673 O O . PRO A 1 83 ? -0.369 12.529 -0.189 1.00 93.38 83 PRO A O 1
ATOM 676 N N . ASP A 1 84 ? -2.313 12.047 -1.211 1.00 93.56 84 ASP A N 1
ATOM 677 C CA . ASP A 1 84 ? -2.535 10.771 -0.544 1.00 93.56 84 ASP A CA 1
ATOM 678 C C . ASP A 1 84 ? -1.689 9.681 -1.191 1.00 93.56 84 ASP A C 1
ATOM 680 O O . ASP A 1 84 ? -0.786 9.141 -0.544 1.00 93.56 84 ASP A O 1
ATOM 684 N N . ILE A 1 85 ? -1.909 9.430 -2.482 1.00 91.88 85 ILE A N 1
ATOM 685 C CA . ILE A 1 85 ? -1.206 8.378 -3.227 1.00 91.88 85 ILE A CA 1
ATOM 686 C C . ILE A 1 85 ? -0.036 8.972 -4.018 1.00 91.88 85 ILE A C 1
ATOM 688 O O . ILE A 1 85 ? 1.112 8.567 -3.830 1.00 91.88 85 ILE A O 1
ATOM 692 N N . GLY A 1 86 ? -0.311 9.989 -4.833 1.00 95.00 86 GLY A N 1
ATOM 693 C CA . GLY A 1 86 ? 0.640 10.579 -5.773 1.00 95.00 86 GLY A CA 1
ATOM 694 C C . GLY A 1 86 ? 0.612 9.924 -7.156 1.00 95.00 86 GLY A C 1
ATOM 695 O O . GLY A 1 86 ? -0.030 8.900 -7.380 1.00 95.00 86 GLY A O 1
ATOM 696 N N . VAL A 1 87 ? 1.319 10.535 -8.103 1.00 96.56 87 VAL A N 1
ATOM 697 C CA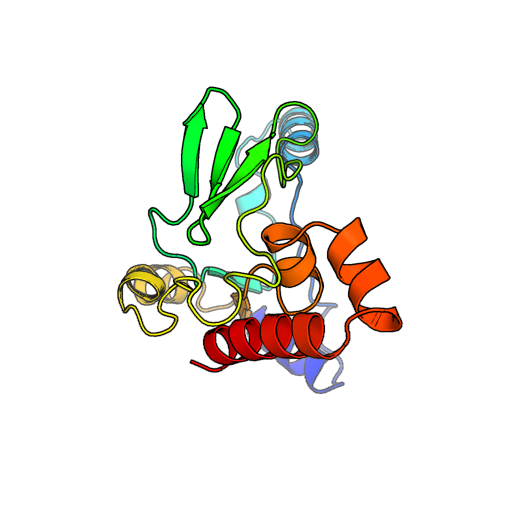 . VAL A 1 87 ? 1.429 10.093 -9.498 1.00 96.56 87 VAL A CA 1
ATOM 698 C C . VAL A 1 87 ? 2.835 9.565 -9.748 1.00 96.56 87 VAL A C 1
ATOM 700 O O . VAL A 1 87 ? 3.810 10.278 -9.523 1.00 96.56 87 VAL A O 1
ATOM 703 N N . VAL A 1 88 ? 2.959 8.331 -10.232 1.00 97.19 88 VAL A N 1
ATOM 704 C CA . VAL A 1 88 ? 4.265 7.742 -10.565 1.00 97.19 88 VAL A CA 1
ATOM 705 C C . VAL A 1 88 ? 4.982 8.601 -11.612 1.00 97.19 88 VAL A C 1
ATOM 707 O O . VAL A 1 88 ? 4.415 8.902 -12.663 1.00 97.19 88 VAL A O 1
ATOM 710 N N . CYS A 1 89 ? 6.221 9.006 -11.324 1.00 96.94 89 CYS A N 1
ATOM 711 C CA . CYS A 1 89 ? 6.993 9.934 -12.158 1.00 96.94 89 CYS A CA 1
ATOM 712 C C . CYS A 1 89 ? 8.354 9.391 -12.625 1.00 96.94 89 CYS A C 1
ATOM 714 O O . CYS A 1 89 ? 9.135 10.121 -13.238 1.00 96.94 89 CYS A O 1
ATOM 716 N N . ASN A 1 90 ? 8.628 8.105 -12.401 1.00 97.62 90 ASN A N 1
ATOM 717 C CA . ASN A 1 90 ? 9.768 7.392 -12.969 1.00 97.62 90 ASN A CA 1
ATOM 718 C C . ASN A 1 90 ? 9.360 5.994 -13.475 1.00 97.62 90 ASN A C 1
ATOM 720 O O . ASN A 1 90 ? 8.228 5.552 -13.303 1.00 97.62 90 ASN A O 1
ATOM 724 N N . ARG A 1 91 ? 10.299 5.300 -14.125 1.00 98.19 91 ARG A N 1
ATOM 725 C CA . ARG A 1 91 ? 10.170 3.888 -14.507 1.00 98.19 91 ARG A CA 1
ATOM 726 C C . ARG A 1 91 ? 11.422 3.156 -14.054 1.00 98.19 91 ARG A C 1
ATOM 728 O O . ARG A 1 91 ? 12.525 3.550 -14.433 1.00 98.19 91 ARG A O 1
ATOM 735 N N . VAL A 1 92 ? 11.250 2.105 -13.258 1.00 98.38 92 VAL A N 1
ATOM 736 C CA . VAL A 1 92 ? 12.359 1.384 -12.609 1.00 98.38 92 VAL A CA 1
ATOM 737 C C . VAL A 1 92 ? 12.557 -0.030 -13.153 1.00 98.38 92 VAL A C 1
ATOM 739 O O . VAL A 1 92 ? 13.666 -0.565 -13.083 1.00 98.38 92 VAL A O 1
ATOM 742 N N . VAL A 1 93 ? 11.527 -0.608 -13.779 1.00 98.50 93 VAL A N 1
ATOM 743 C CA . VAL A 1 93 ? 11.588 -1.924 -14.426 1.00 98.50 93 VAL A CA 1
ATOM 744 C C . VAL A 1 93 ? 11.314 -1.822 -15.926 1.00 98.50 93 VAL A C 1
ATOM 746 O O . VAL A 1 93 ? 10.462 -1.070 -16.385 1.00 98.50 93 VAL A O 1
ATOM 749 N N . THR A 1 94 ? 12.059 -2.605 -16.699 1.00 97.94 94 THR A N 1
ATOM 750 C CA . THR A 1 94 ? 11.935 -2.791 -18.148 1.00 97.94 94 THR A CA 1
ATOM 751 C C . THR A 1 94 ? 12.193 -4.261 -18.485 1.00 97.94 94 THR A C 1
ATOM 753 O O . THR A 1 94 ? 12.708 -5.016 -17.654 1.00 97.94 94 THR A O 1
ATOM 756 N N . SER A 1 95 ? 11.927 -4.675 -19.724 1.00 95.56 95 SER A N 1
ATOM 757 C CA . SER A 1 95 ? 12.275 -6.025 -20.195 1.00 95.56 95 SER A CA 1
ATOM 758 C C . SER A 1 95 ? 13.769 -6.349 -20.058 1.00 95.56 95 SER A C 1
ATOM 760 O O . SER A 1 95 ? 14.129 -7.505 -19.843 1.00 95.56 95 SER A O 1
ATOM 762 N N . ALA A 1 96 ? 14.642 -5.337 -20.095 1.00 97.19 96 ALA A N 1
ATOM 763 C CA . ALA A 1 96 ? 16.086 -5.507 -19.963 1.00 97.19 96 ALA A CA 1
ATOM 764 C C . ALA A 1 96 ? 16.546 -5.859 -18.537 1.00 97.19 96 ALA A C 1
ATOM 766 O O . ALA A 1 96 ? 17.571 -6.519 -18.386 1.00 97.19 96 ALA A O 1
ATOM 767 N N . ASN A 1 97 ? 15.823 -5.427 -17.495 1.00 98.19 97 ASN A N 1
ATOM 768 C CA . ASN A 1 97 ? 16.264 -5.580 -16.101 1.00 98.19 97 ASN A CA 1
ATOM 769 C C . ASN A 1 97 ? 15.295 -6.367 -15.202 1.00 98.19 97 ASN A C 1
ATOM 771 O O . ASN A 1 97 ? 15.643 -6.622 -14.053 1.00 98.19 97 ASN A O 1
ATOM 775 N N . VAL A 1 98 ? 14.125 -6.794 -15.695 1.00 98.38 98 VAL A N 1
ATOM 776 C CA . VAL A 1 98 ? 13.089 -7.484 -14.895 1.00 98.38 98 VAL A CA 1
ATOM 777 C C . VAL A 1 98 ? 13.617 -8.684 -14.096 1.00 98.38 98 VAL A C 1
ATOM 779 O O . VAL A 1 98 ? 13.181 -8.933 -12.977 1.00 98.38 98 VAL A O 1
ATOM 782 N N . ASN A 1 99 ? 14.606 -9.403 -14.634 1.00 97.75 99 ASN A N 1
ATOM 783 C CA . ASN A 1 99 ? 15.185 -10.581 -13.982 1.00 97.75 99 ASN A CA 1
ATOM 784 C C . ASN A 1 99 ? 16.194 -10.250 -12.875 1.00 97.75 99 ASN A C 1
ATOM 786 O O . ASN A 1 99 ? 16.460 -11.097 -12.031 1.00 97.75 99 ASN A O 1
ATOM 790 N N . THR A 1 100 ? 16.777 -9.054 -12.894 1.00 97.81 100 THR A N 1
ATOM 791 C CA . THR A 1 100 ? 17.839 -8.637 -11.966 1.00 97.81 100 THR A CA 1
ATOM 792 C C . THR A 1 100 ? 17.419 -7.458 -11.098 1.00 97.81 100 THR A C 1
ATOM 794 O O . THR A 1 100 ? 18.237 -6.926 -10.353 1.00 97.81 100 THR A O 1
ATOM 797 N N . PHE A 1 101 ? 16.168 -7.013 -11.215 1.00 98.12 101 PHE A N 1
ATOM 798 C CA . PHE A 1 101 ? 15.649 -5.901 -10.441 1.00 98.12 101 PHE A CA 1
ATOM 799 C C . PHE A 1 101 ? 15.652 -6.249 -8.938 1.00 98.12 101 PHE A C 1
ATOM 801 O O . PHE A 1 101 ? 15.091 -7.292 -8.560 1.00 98.12 101 PHE A O 1
ATOM 808 N N . PRO A 1 102 ? 16.281 -5.415 -8.086 1.00 96.69 102 PRO A N 1
ATOM 809 C CA . PRO A 1 102 ? 16.365 -5.664 -6.653 1.00 96.69 102 PRO A CA 1
ATOM 810 C C . PRO A 1 102 ? 15.002 -5.398 -6.009 1.00 96.69 102 PRO A C 1
ATOM 812 O O . PRO A 1 102 ? 14.615 -4.255 -5.794 1.00 96.69 102 PRO A O 1
ATOM 815 N N . CYS A 1 103 ? 14.258 -6.468 -5.741 1.00 96.06 103 CYS A N 1
ATOM 816 C CA . CYS A 1 103 ? 12.979 -6.379 -5.044 1.00 96.06 103 CYS A CA 1
ATOM 817 C C . CYS A 1 103 ? 13.216 -6.265 -3.527 1.00 96.06 103 CYS A C 1
ATOM 819 O O . CYS A 1 103 ? 14.219 -6.804 -3.047 1.00 96.06 103 CYS A O 1
ATOM 821 N N . PRO A 1 104 ? 12.323 -5.604 -2.771 1.00 94.94 104 PRO A N 1
ATOM 822 C CA . PRO A 1 104 ? 12.417 -5.564 -1.316 1.00 94.94 104 PRO A CA 1
ATOM 823 C C . PRO A 1 104 ? 12.352 -6.960 -0.696 1.00 94.94 104 PRO A C 1
ATOM 825 O O . PRO A 1 104 ? 11.668 -7.839 -1.220 1.00 94.94 104 PRO A O 1
ATOM 828 N N . ASP A 1 105 ? 13.037 -7.146 0.432 1.00 94.12 105 ASP A N 1
ATOM 829 C CA . ASP A 1 105 ? 13.002 -8.395 1.196 1.00 94.12 105 ASP A CA 1
ATOM 830 C C . ASP A 1 105 ? 11.703 -8.471 2.022 1.00 94.12 105 ASP A C 1
ATOM 832 O O . ASP A 1 105 ? 11.545 -7.676 2.958 1.00 94.12 105 ASP A O 1
ATOM 836 N N . PRO A 1 106 ? 10.758 -9.380 1.710 1.00 91.25 106 PRO A N 1
ATOM 837 C CA . PRO A 1 106 ? 9.516 -9.524 2.473 1.00 91.25 106 PRO A CA 1
ATOM 838 C C . PRO A 1 106 ? 9.725 -10.125 3.872 1.00 91.25 106 PRO A C 1
ATOM 840 O O . PRO A 1 106 ? 8.854 -9.982 4.737 1.00 91.25 106 PRO A O 1
ATOM 843 N N . ALA A 1 107 ? 10.868 -10.776 4.110 1.00 91.75 107 ALA A N 1
ATOM 844 C CA . ALA A 1 107 ? 11.212 -11.415 5.375 1.00 91.75 107 ALA A CA 1
ATOM 845 C C . ALA A 1 107 ? 11.976 -10.489 6.339 1.00 91.75 107 ALA A C 1
ATOM 847 O O . ALA A 1 107 ? 12.301 -10.917 7.448 1.00 91.75 107 ALA A O 1
ATOM 848 N N . ASP A 1 108 ? 12.237 -9.233 5.954 1.00 93.25 108 ASP A N 1
ATOM 849 C CA . ASP A 1 108 ? 12.886 -8.252 6.826 1.00 93.25 108 ASP A CA 1
ATOM 850 C C . ASP A 1 108 ? 12.092 -8.092 8.144 1.00 93.25 108 ASP A C 1
ATOM 852 O O . ASP A 1 108 ? 10.934 -7.652 8.119 1.00 93.25 108 ASP A O 1
ATOM 856 N N . PRO A 1 109 ? 12.684 -8.430 9.310 1.00 92.75 109 PRO A N 1
ATOM 857 C CA . PRO A 1 109 ? 11.999 -8.340 10.594 1.00 92.75 109 PRO A CA 1
ATOM 858 C C . PRO A 1 109 ? 11.590 -6.908 10.964 1.00 92.75 109 PRO A C 1
ATOM 860 O O . PRO A 1 109 ? 10.628 -6.745 11.720 1.00 92.75 109 PRO A O 1
ATOM 863 N N . SER A 1 110 ? 12.251 -5.882 10.407 1.00 93.88 110 SER A N 1
ATOM 864 C CA . SER A 1 110 ? 11.946 -4.468 10.667 1.00 93.88 110 SER A CA 1
ATOM 865 C C . SER A 1 110 ? 10.500 -4.098 10.307 1.00 93.88 110 SER A C 1
ATOM 867 O O . SER A 1 110 ? 9.880 -3.250 10.952 1.00 93.88 110 SER A O 1
ATOM 869 N N . ARG A 1 111 ? 9.906 -4.817 9.342 1.00 91.62 111 ARG A N 1
ATOM 870 C CA . ARG A 1 111 ? 8.499 -4.686 8.920 1.00 91.62 111 ARG A CA 1
ATOM 871 C C . ARG A 1 111 ? 7.505 -4.947 10.053 1.00 91.62 111 ARG A C 1
ATOM 873 O O . ARG A 1 111 ? 6.390 -4.428 10.022 1.00 91.62 111 ARG A O 1
ATOM 880 N N . TYR A 1 112 ? 7.895 -5.752 11.042 1.00 91.38 112 TYR A N 1
ATOM 881 C CA . TYR A 1 112 ? 7.008 -6.261 12.091 1.00 91.38 112 TYR A CA 1
ATOM 882 C C . TYR A 1 112 ? 7.322 -5.707 13.487 1.00 91.38 112 TYR A C 1
ATOM 884 O O . TYR A 1 112 ? 6.582 -5.989 14.429 1.00 91.38 112 TYR A O 1
ATOM 892 N N . GLU A 1 113 ? 8.363 -4.881 13.643 1.00 91.69 113 GLU A N 1
ATOM 893 C CA . GLU A 1 113 ? 8.827 -4.365 14.946 1.00 91.69 113 GLU A CA 1
ATOM 894 C C . GLU A 1 113 ? 7.730 -3.658 15.757 1.00 91.69 113 GLU A C 1
ATOM 896 O O . GLU A 1 113 ? 7.722 -3.691 16.986 1.00 91.69 113 GLU A O 1
ATOM 901 N N . ARG A 1 114 ? 6.763 -3.040 15.074 1.00 88.88 114 ARG A N 1
ATOM 902 C CA . ARG A 1 114 ? 5.680 -2.251 15.687 1.00 88.88 114 ARG A CA 1
ATOM 903 C C . ARG A 1 114 ? 4.416 -3.066 15.970 1.00 88.88 114 ARG A C 1
ATOM 905 O O . ARG A 1 114 ? 3.434 -2.516 16.471 1.00 88.88 114 ARG A O 1
ATOM 912 N N . TYR A 1 115 ? 4.401 -4.360 15.642 1.00 91.75 115 TYR A N 1
ATOM 913 C CA . TYR A 1 115 ? 3.186 -5.173 15.739 1.00 91.75 115 TYR A CA 1
ATOM 914 C C . TYR A 1 115 ? 2.774 -5.365 17.191 1.00 91.75 115 TYR A C 1
ATOM 916 O O . TYR A 1 115 ? 1.603 -5.196 17.504 1.00 91.75 115 TYR A O 1
ATOM 924 N N . GLU A 1 116 ? 3.704 -5.665 18.094 1.00 90.19 116 GLU A N 1
ATOM 925 C CA . GLU A 1 116 ? 3.368 -5.898 19.504 1.00 90.19 116 GLU A CA 1
ATOM 926 C C . GLU A 1 116 ? 2.664 -4.687 20.144 1.00 90.19 116 GLU A C 1
ATOM 928 O O . GLU A 1 116 ? 1.619 -4.836 20.788 1.00 90.19 116 GLU A O 1
ATOM 933 N N . GLU A 1 117 ? 3.174 -3.480 19.879 1.00 89.56 117 GLU A N 1
ATOM 934 C CA . GLU A 1 117 ? 2.574 -2.209 20.302 1.00 89.56 117 GLU A CA 1
ATOM 935 C C . GLU A 1 117 ? 1.158 -2.042 19.717 1.00 89.56 117 GLU A C 1
ATOM 937 O O . GLU A 1 117 ? 0.185 -1.847 20.454 1.00 89.56 117 GLU A O 1
ATOM 942 N N . ALA A 1 118 ? 1.016 -2.197 18.396 1.00 87.88 118 ALA A N 1
ATOM 943 C CA . ALA A 1 118 ? -0.257 -2.021 17.697 1.00 87.88 118 ALA A CA 1
ATOM 944 C C . ALA A 1 118 ? -1.324 -3.049 18.121 1.00 87.88 118 ALA A C 1
ATOM 946 O O . ALA A 1 118 ? -2.501 -2.713 18.284 1.00 87.88 118 ALA A O 1
ATOM 947 N N . LEU A 1 119 ? -0.921 -4.304 18.334 1.00 88.00 119 LEU A N 1
ATOM 948 C CA . LEU A 1 119 ? -1.798 -5.408 18.729 1.00 88.00 119 LEU A CA 1
ATOM 949 C C . LEU A 1 119 ? -2.316 -5.248 20.160 1.00 88.00 119 LEU A C 1
ATOM 951 O O . LEU A 1 119 ? -3.453 -5.647 20.439 1.00 88.00 119 LEU A O 1
ATOM 955 N N . SER A 1 120 ? -1.498 -4.673 21.044 1.00 88.50 120 SER A N 1
ATOM 956 C CA . SER A 1 120 ? -1.858 -4.391 22.436 1.00 88.50 120 SER A CA 1
ATOM 957 C C . SER A 1 120 ? -2.854 -3.234 22.537 1.00 88.50 120 SER A C 1
ATOM 959 O O . SER A 1 120 ? -3.814 -3.310 23.302 1.00 88.50 120 SER A O 1
ATOM 961 N N . ALA A 1 121 ? -2.690 -2.199 21.706 1.00 85.88 121 ALA A N 1
ATOM 962 C CA . ALA A 1 121 ? -3.561 -1.023 21.683 1.00 85.88 121 ALA A CA 1
ATOM 963 C C . ALA A 1 121 ? -4.966 -1.272 21.087 1.00 85.88 121 ALA A C 1
ATOM 965 O O . ALA A 1 121 ? -5.841 -0.418 21.208 1.00 85.88 121 ALA A O 1
ATOM 966 N N . SER A 1 122 ? -5.195 -2.419 20.436 1.00 84.88 122 SER A N 1
ATOM 967 C CA . SER A 1 122 ? -6.401 -2.686 19.631 1.00 84.88 122 SER A CA 1
ATOM 968 C C . SER A 1 122 ? -7.010 -4.077 19.864 1.00 84.88 122 SER A C 1
ATOM 970 O O . SER A 1 122 ? -7.526 -4.719 18.948 1.00 84.88 122 SER A O 1
ATOM 972 N N . SER A 1 123 ? -6.935 -4.571 21.104 1.00 85.56 123 SER A N 1
ATOM 973 C CA . SER A 1 123 ? -7.323 -5.947 21.465 1.00 85.56 123 SER A CA 1
ATOM 974 C C . SER A 1 123 ? -8.777 -6.334 21.136 1.00 85.56 123 SER A C 1
ATOM 976 O O . SER A 1 123 ? -9.063 -7.514 20.933 1.00 85.56 123 SER A O 1
ATOM 978 N N . ASP A 1 124 ? -9.684 -5.362 21.039 1.00 93.75 124 ASP A N 1
ATOM 979 C CA . ASP A 1 124 ? -11.106 -5.540 20.744 1.00 93.75 124 ASP A CA 1
ATOM 980 C C . ASP A 1 124 ? -11.456 -5.412 19.249 1.00 93.75 124 ASP A C 1
ATOM 982 O O . ASP A 1 124 ? -12.608 -5.656 18.874 1.00 93.75 124 ASP A O 1
ATOM 986 N N . ARG A 1 125 ? -10.487 -5.061 18.392 1.00 95.56 125 ARG A N 1
ATOM 987 C CA . ARG A 1 125 ? -10.655 -4.865 16.942 1.00 95.56 125 ARG A CA 1
ATOM 988 C C . ARG A 1 125 ? -10.184 -6.072 16.134 1.00 95.56 125 ARG A C 1
ATOM 990 O O . ARG A 1 125 ? -9.347 -6.868 16.565 1.00 95.56 125 ARG A O 1
ATOM 997 N N . TYR A 1 126 ? -10.731 -6.220 14.931 1.00 96.38 126 TYR A N 1
ATOM 998 C CA . TYR A 1 126 ? -10.276 -7.233 13.985 1.00 96.38 126 TYR A CA 1
ATOM 999 C C . TYR A 1 126 ? -8.982 -6.783 13.309 1.00 96.38 126 TYR A C 1
ATOM 1001 O O . TYR A 1 126 ? -8.893 -5.672 12.800 1.00 96.38 126 TYR A O 1
ATOM 1009 N N . ARG A 1 127 ? -7.967 -7.640 13.298 1.00 93.81 127 ARG A N 1
ATOM 1010 C CA . ARG A 1 127 ? -6.625 -7.282 12.828 1.00 93.81 127 ARG A CA 1
ATOM 1011 C C . ARG A 1 127 ? -6.488 -7.578 11.342 1.00 93.81 127 ARG A C 1
ATOM 1013 O O . ARG A 1 127 ? -6.853 -8.666 10.903 1.00 93.81 127 ARG A O 1
ATOM 1020 N N . VAL A 1 128 ? -5.933 -6.633 10.592 1.00 93.38 128 VAL A N 1
ATOM 1021 C CA . VAL A 1 128 ? -5.691 -6.765 9.151 1.00 93.38 128 VAL A CA 1
ATOM 1022 C C . VAL A 1 128 ? -4.251 -6.374 8.862 1.00 93.38 128 VAL A C 1
ATOM 1024 O O . VAL A 1 128 ? -3.902 -5.209 9.001 1.00 93.38 128 VAL A O 1
ATOM 1027 N N . ALA A 1 129 ? -3.416 -7.326 8.450 1.00 91.25 129 ALA A N 1
ATOM 1028 C CA . ALA A 1 129 ? -2.113 -7.007 7.871 1.00 91.25 129 ALA A CA 1
ATOM 1029 C C . ALA A 1 129 ? -2.314 -6.619 6.402 1.00 91.25 129 ALA A C 1
ATOM 1031 O O . ALA A 1 129 ? -2.896 -7.382 5.630 1.00 91.25 129 ALA A O 1
ATOM 1032 N N . ASN A 1 130 ? -1.901 -5.409 6.039 1.00 87.38 130 ASN A N 1
ATOM 1033 C CA . ASN A 1 130 ? -2.097 -4.861 4.704 1.00 87.38 130 ASN A CA 1
ATOM 1034 C C . ASN A 1 130 ? -0.841 -5.066 3.854 1.00 87.38 130 ASN A C 1
ATOM 1036 O O . ASN A 1 130 ? 0.237 -4.643 4.259 1.00 87.38 130 ASN A O 1
ATOM 1040 N N . ILE A 1 131 ? -1.020 -5.640 2.661 1.00 84.12 131 ILE A N 1
ATOM 1041 C CA . ILE A 1 131 ? -0.017 -5.650 1.593 1.00 84.12 131 ILE A CA 1
ATOM 1042 C C . ILE A 1 131 ? -0.359 -4.527 0.608 1.00 84.12 131 ILE A C 1
ATOM 1044 O O . ILE A 1 131 ? -1.391 -4.568 -0.069 1.00 84.12 131 ILE A O 1
ATOM 1048 N N . GLY A 1 132 ? 0.512 -3.521 0.532 1.00 81.69 132 GLY A N 1
ATOM 1049 C CA . GLY A 1 132 ? 0.310 -2.340 -0.303 1.00 81.69 132 GLY A CA 1
ATOM 1050 C C . GLY A 1 132 ? 0.734 -2.556 -1.756 1.00 81.69 132 GLY A C 1
ATOM 1051 O O . GLY A 1 132 ? 1.918 -2.762 -2.021 1.00 81.69 132 GLY A O 1
ATOM 1052 N N . PHE A 1 133 ? -0.220 -2.397 -2.682 1.00 87.94 133 PHE A N 1
ATOM 1053 C CA . PHE A 1 133 ? -0.087 -2.635 -4.128 1.00 87.94 133 PHE A CA 1
ATOM 1054 C C . PHE A 1 133 ? 0.405 -4.049 -4.458 1.00 87.94 133 PHE A C 1
ATOM 1056 O O . PHE A 1 133 ? 1.533 -4.427 -4.157 1.00 87.94 133 PHE A O 1
ATOM 1063 N N . SER A 1 134 ? -0.418 -4.828 -5.153 1.00 91.06 134 SER A N 1
ATOM 1064 C CA . SER A 1 134 ? -0.075 -6.197 -5.537 1.00 91.06 134 SER A CA 1
ATOM 1065 C C . SER A 1 134 ? -0.220 -6.381 -7.040 1.00 91.06 134 SER A C 1
ATOM 1067 O O . SER A 1 134 ? -0.883 -5.585 -7.693 1.00 91.06 134 SER A O 1
ATOM 1069 N N . LEU A 1 135 ? 0.438 -7.406 -7.586 1.00 95.75 135 LEU A N 1
ATOM 1070 C CA . LEU A 1 135 ? 0.345 -7.856 -8.977 1.00 95.75 135 LEU A CA 1
ATOM 1071 C C . LEU A 1 135 ? 0.212 -6.711 -9.990 1.00 95.75 135 LEU A C 1
ATOM 1073 O O . LEU A 1 135 ? 1.208 -6.069 -10.308 1.00 95.75 135 LEU A O 1
ATOM 1077 N N . TYR A 1 136 ? -0.999 -6.454 -10.490 1.00 96.75 136 TYR A N 1
ATOM 1078 C CA . TYR A 1 136 ? -1.242 -5.461 -11.527 1.00 96.75 136 TYR A CA 1
ATOM 1079 C C . TYR A 1 136 ? -0.871 -4.051 -11.076 1.00 96.75 136 TYR A C 1
ATOM 1081 O O . TYR A 1 136 ? -0.143 -3.357 -11.789 1.00 96.75 136 TYR A O 1
ATOM 1089 N N . GLU A 1 137 ? -1.324 -3.635 -9.892 1.00 95.94 137 GLU A N 1
ATOM 1090 C CA . GLU A 1 137 ? -1.049 -2.302 -9.389 1.00 95.94 137 GLU A CA 1
ATOM 1091 C C . GLU A 1 137 ? 0.441 -2.079 -9.186 1.00 95.94 137 GLU A C 1
ATOM 1093 O O . GLU A 1 137 ? 0.996 -1.080 -9.639 1.00 95.94 137 GLU A O 1
ATOM 1098 N N . ARG A 1 138 ? 1.119 -3.058 -8.585 1.00 97.44 138 ARG A N 1
ATOM 1099 C CA . ARG A 1 138 ? 2.568 -2.978 -8.420 1.00 97.44 138 ARG A CA 1
ATOM 1100 C C . ARG A 1 138 ? 3.279 -2.987 -9.777 1.00 97.44 138 ARG A C 1
ATOM 1102 O O . ARG A 1 138 ? 4.195 -2.194 -9.979 1.00 97.44 138 ARG A O 1
ATOM 1109 N N . ALA A 1 139 ? 2.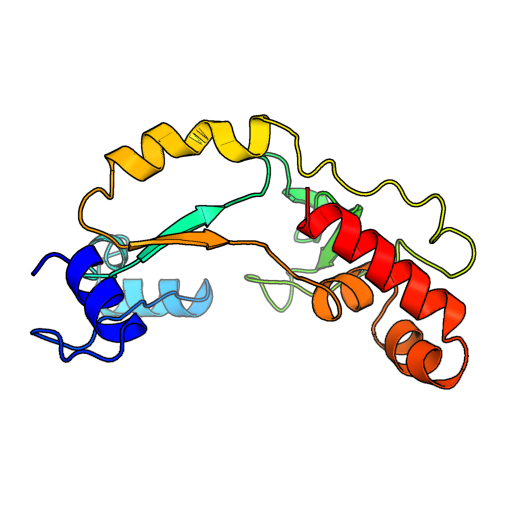839 -3.803 -10.732 1.00 98.31 139 ALA A N 1
ATOM 1110 C CA . ALA A 1 139 ? 3.461 -3.902 -12.048 1.00 98.31 139 ALA A CA 1
ATOM 1111 C C . ALA A 1 139 ? 3.467 -2.562 -12.794 1.00 98.31 139 ALA A C 1
ATOM 1113 O O . ALA A 1 139 ? 4.523 -2.145 -13.275 1.00 98.31 139 ALA A O 1
ATOM 1114 N N . TRP A 1 140 ? 2.331 -1.855 -12.863 1.00 97.69 140 TRP A N 1
ATOM 1115 C CA . TRP A 1 140 ? 2.293 -0.579 -13.585 1.00 97.69 140 TRP A CA 1
ATOM 1116 C C . TRP A 1 140 ? 3.062 0.529 -12.863 1.00 97.69 140 TRP A C 1
ATOM 1118 O O . TRP A 1 140 ? 3.596 1.409 -13.534 1.00 97.69 140 TRP A O 1
ATOM 1128 N N . THR A 1 141 ? 3.198 0.473 -11.532 1.00 97.94 141 THR A N 1
ATOM 1129 C CA . THR A 1 141 ? 4.048 1.431 -10.798 1.00 97.94 141 THR A CA 1
ATOM 1130 C C . THR A 1 141 ? 5.538 1.231 -11.082 1.00 97.94 141 THR A C 1
ATOM 1132 O O . THR A 1 141 ? 6.298 2.192 -11.087 1.00 97.94 141 THR A O 1
ATOM 1135 N N . LEU A 1 142 ? 5.962 -0.005 -11.372 1.00 98.44 142 LEU A N 1
ATOM 1136 C CA . LEU A 1 142 ? 7.360 -0.338 -11.655 1.00 98.44 142 LEU A CA 1
ATOM 1137 C C . LEU A 1 142 ? 7.741 -0.097 -13.119 1.00 98.44 142 LEU A C 1
ATOM 1139 O O . LEU A 1 142 ? 8.809 0.452 -13.408 1.00 98.44 142 LEU A O 1
ATOM 1143 N N . ALA A 1 143 ? 6.888 -0.556 -14.036 1.00 98.25 143 ALA A N 1
ATOM 1144 C CA . ALA A 1 143 ? 7.177 -0.620 -15.466 1.00 98.25 143 ALA A CA 1
ATOM 1145 C C . ALA A 1 143 ? 6.407 0.406 -16.310 1.00 98.25 143 ALA A C 1
ATOM 1147 O O . ALA A 1 143 ? 6.754 0.604 -17.467 1.00 98.25 143 ALA A O 1
ATOM 1148 N N . GLY A 1 144 ? 5.409 1.089 -15.746 1.00 97.69 144 GLY A N 1
ATOM 1149 C CA . GLY A 1 144 ? 4.525 1.995 -16.475 1.00 97.69 144 GLY A CA 1
ATOM 1150 C C . GLY A 1 144 ? 3.275 1.296 -17.018 1.00 97.69 144 GLY A C 1
ATOM 1151 O O . GLY A 1 144 ? 3.314 0.159 -17.483 1.00 97.69 144 GLY A O 1
ATOM 1152 N N . MET A 1 145 ? 2.140 1.999 -16.966 1.00 97.25 145 MET A N 1
ATOM 1153 C CA . MET A 1 145 ? 0.831 1.477 -17.387 1.00 97.25 145 MET A CA 1
ATOM 1154 C C . MET A 1 145 ? 0.809 1.055 -18.860 1.00 97.25 145 MET A C 1
ATOM 1156 O O . MET A 1 145 ? 0.309 -0.018 -19.188 1.00 97.25 145 MET A O 1
ATOM 1160 N N . GLU A 1 146 ? 1.364 1.886 -19.745 1.00 97.25 146 GLU A N 1
ATOM 1161 C CA . GLU A 1 146 ? 1.399 1.612 -21.184 1.00 97.25 146 GLU A CA 1
ATOM 1162 C C . GLU A 1 146 ? 2.183 0.333 -21.494 1.00 97.25 146 GLU A C 1
ATOM 1164 O O . GLU A 1 146 ? 1.650 -0.552 -22.159 1.00 97.25 146 GLU A O 1
ATOM 1169 N N . ASP A 1 147 ? 3.394 0.186 -20.947 1.00 96.69 147 ASP A N 1
ATOM 1170 C CA . ASP A 1 147 ? 4.241 -0.989 -21.177 1.00 96.69 147 ASP A CA 1
ATOM 1171 C C . ASP A 1 147 ? 3.629 -2.269 -20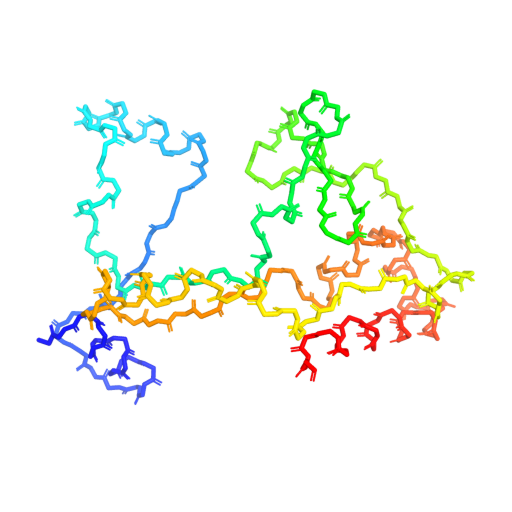.601 1.00 96.69 147 ASP A C 1
ATOM 1173 O O . ASP A 1 147 ? 3.711 -3.326 -21.226 1.00 96.69 147 ASP A O 1
ATOM 1177 N N . VAL A 1 148 ? 2.983 -2.194 -19.431 1.00 98.06 148 VAL A N 1
ATOM 1178 C CA . VAL A 1 148 ? 2.297 -3.350 -18.837 1.00 98.06 148 VAL A CA 1
ATOM 1179 C C . VAL A 1 148 ? 1.108 -3.772 -19.700 1.00 98.06 148 VAL A C 1
ATOM 1181 O O . VAL A 1 148 ? 1.005 -4.946 -20.057 1.00 98.06 148 VAL A O 1
ATOM 1184 N N . MET A 1 149 ? 0.232 -2.839 -20.086 1.00 98.25 149 MET A N 1
ATOM 1185 C CA . MET A 1 149 ? -0.941 -3.157 -20.910 1.00 98.25 149 MET A CA 1
ATOM 1186 C C . MET A 1 149 ? -0.548 -3.627 -22.316 1.00 98.25 149 MET A C 1
ATOM 1188 O O . MET A 1 149 ? -1.100 -4.609 -22.813 1.00 98.25 149 MET A O 1
ATOM 1192 N N . ALA A 1 150 ? 0.421 -2.967 -22.955 1.00 97.94 150 ALA A N 1
ATOM 1193 C CA . ALA A 1 150 ? 0.939 -3.381 -24.254 1.00 97.94 150 ALA A CA 1
ATOM 1194 C C . ALA A 1 150 ? 1.638 -4.743 -24.156 1.00 97.94 150 ALA A C 1
ATOM 1196 O O . ALA A 1 150 ? 1.388 -5.627 -24.977 1.00 97.94 150 ALA A O 1
ATOM 1197 N N . GLY A 1 151 ? 2.452 -4.952 -23.118 1.00 97.62 151 GLY A N 1
ATOM 1198 C CA . GLY A 1 151 ? 3.163 -6.199 -22.851 1.00 97.62 151 GLY A CA 1
ATOM 1199 C C . GLY A 1 151 ? 2.231 -7.398 -22.678 1.00 97.62 151 GLY A C 1
ATOM 1200 O O . GLY A 1 151 ? 2.528 -8.475 -23.186 1.00 97.62 151 GLY A O 1
ATOM 1201 N N . MET A 1 152 ? 1.045 -7.225 -22.085 1.00 97.75 152 MET A N 1
ATOM 1202 C CA . MET A 1 152 ? 0.055 -8.311 -21.971 1.00 97.75 152 MET A CA 1
ATOM 1203 C C . MET A 1 152 ? -0.358 -8.903 -23.332 1.00 97.75 152 MET A C 1
ATOM 1205 O O . MET A 1 152 ? -0.757 -10.070 -23.410 1.00 97.75 152 MET A O 1
ATOM 1209 N N . VAL A 1 153 ? -0.243 -8.125 -24.412 1.00 98.12 153 VAL A N 1
ATOM 1210 C CA . VAL A 1 153 ? -0.539 -8.562 -25.782 1.00 98.12 153 VAL A CA 1
ATOM 1211 C C . VAL A 1 153 ? 0.739 -8.873 -26.561 1.00 98.12 153 VAL A C 1
ATOM 1213 O O . VAL A 1 153 ? 0.816 -9.916 -27.212 1.00 98.12 153 VAL A O 1
ATOM 1216 N N . LEU A 1 154 ? 1.725 -7.977 -26.497 1.00 98.12 154 LEU A N 1
ATOM 1217 C CA . LEU A 1 154 ? 2.889 -7.946 -27.385 1.00 98.12 154 LEU A CA 1
ATOM 1218 C C . LEU A 1 154 ? 4.131 -8.637 -26.804 1.00 98.12 154 LEU A C 1
ATOM 1220 O O . LEU A 1 154 ? 4.943 -9.146 -27.571 1.00 98.12 154 LEU A O 1
ATOM 1224 N N . ASP A 1 155 ? 4.275 -8.685 -25.478 1.00 97.62 155 ASP A N 1
ATOM 1225 C CA . ASP A 1 155 ? 5.443 -9.240 -24.778 1.00 97.62 155 ASP A CA 1
ATOM 1226 C C . ASP A 1 155 ? 5.031 -9.926 -23.463 1.00 97.62 155 ASP A C 1
ATOM 1228 O O . ASP A 1 155 ? 5.319 -9.488 -22.344 1.00 97.62 155 ASP A O 1
ATOM 1232 N N . LYS A 1 156 ? 4.296 -11.032 -23.609 1.00 98.12 156 LYS A N 1
ATOM 1233 C CA . LYS A 1 156 ? 3.836 -11.841 -22.473 1.00 98.12 156 LYS A CA 1
ATOM 1234 C C . LYS A 1 156 ? 4.982 -12.345 -21.592 1.00 98.12 156 LYS A C 1
ATOM 1236 O O . LYS A 1 156 ? 4.807 -12.312 -20.376 1.00 98.12 156 LYS A O 1
ATOM 1241 N N . PRO A 1 157 ? 6.133 -12.800 -22.136 1.00 98.25 157 PRO A N 1
ATOM 1242 C CA . PRO A 1 157 ? 7.260 -13.204 -21.304 1.00 98.25 157 PRO A CA 1
ATOM 1243 C C . PRO A 1 157 ? 7.701 -12.108 -20.332 1.00 98.25 157 PRO A C 1
ATOM 1245 O O . PRO A 1 157 ? 7.872 -12.405 -19.153 1.00 98.25 157 PRO A O 1
ATOM 1248 N N . PHE A 1 158 ? 7.824 -10.851 -20.773 1.00 98.38 158 PHE A N 1
ATOM 1249 C CA . PHE A 1 158 ? 8.154 -9.744 -19.873 1.00 98.38 158 PHE A CA 1
ATOM 1250 C C . PHE A 1 158 ? 7.122 -9.579 -18.750 1.00 98.38 158 PHE A C 1
ATOM 1252 O O . PHE A 1 158 ? 7.495 -9.558 -17.576 1.00 98.38 158 PHE A O 1
ATOM 1259 N N . VAL A 1 159 ? 5.831 -9.507 -19.089 1.00 98.44 159 VAL A N 1
ATOM 1260 C CA . VAL A 1 159 ? 4.771 -9.280 -18.092 1.00 98.44 159 VAL A CA 1
ATOM 1261 C C . VAL A 1 159 ? 4.649 -10.448 -17.117 1.00 98.44 159 VAL A C 1
ATOM 1263 O O . VAL A 1 159 ? 4.511 -10.219 -15.919 1.00 98.44 159 VAL A O 1
ATOM 1266 N N . HIS A 1 160 ? 4.751 -11.692 -17.591 1.00 98.50 160 HIS A N 1
ATOM 1267 C CA . HIS A 1 160 ? 4.744 -12.864 -16.714 1.00 98.50 160 HIS A CA 1
ATOM 1268 C C . HIS A 1 160 ? 5.911 -12.806 -15.730 1.00 98.50 160 HIS A C 1
ATOM 1270 O O . HIS A 1 160 ? 5.701 -12.944 -14.532 1.00 98.50 160 HIS A O 1
ATOM 1276 N N . ARG A 1 161 ? 7.123 -12.498 -16.210 1.00 98.56 161 ARG A N 1
ATOM 1277 C CA . ARG A 1 161 ? 8.298 -12.372 -15.340 1.00 98.56 161 ARG A CA 1
ATOM 1278 C C . ARG A 1 161 ? 8.153 -11.239 -14.331 1.00 98.56 161 ARG A C 1
ATOM 1280 O O . ARG A 1 161 ? 8.538 -11.418 -13.183 1.00 98.56 161 ARG A O 1
ATOM 1287 N N . LEU A 1 162 ? 7.586 -10.099 -14.722 1.00 98.62 162 LEU A N 1
ATOM 1288 C CA . LEU A 1 162 ? 7.305 -8.999 -13.798 1.00 98.62 162 LEU A CA 1
ATOM 1289 C C . LEU A 1 162 ? 6.324 -9.428 -12.696 1.00 98.62 162 LEU A C 1
ATOM 1291 O O . LEU A 1 162 ? 6.588 -9.195 -11.519 1.00 98.62 162 LEU A O 1
ATOM 1295 N N . LEU A 1 163 ? 5.219 -10.079 -13.066 1.00 98.50 163 LEU A N 1
ATOM 1296 C CA . LEU A 1 163 ? 4.209 -10.545 -12.114 1.00 98.50 163 LEU A CA 1
ATOM 1297 C C . LEU A 1 163 ? 4.732 -11.663 -11.204 1.00 98.50 163 LEU A C 1
ATOM 1299 O O . LEU A 1 163 ? 4.445 -11.626 -10.011 1.00 98.50 163 LEU A O 1
ATOM 1303 N N . ASP A 1 164 ? 5.535 -12.593 -11.727 1.00 98.25 164 ASP A N 1
ATOM 1304 C CA . ASP A 1 164 ? 6.177 -13.653 -10.940 1.00 98.25 164 ASP A CA 1
ATOM 1305 C C . ASP A 1 164 ? 7.098 -13.054 -9.869 1.00 98.25 164 ASP A C 1
ATOM 1307 O O . ASP A 1 164 ? 7.016 -13.427 -8.704 1.00 98.25 164 ASP A O 1
ATOM 1311 N N . ARG A 1 165 ? 7.920 -12.057 -10.227 1.00 97.69 165 ARG A N 1
ATOM 1312 C CA . ARG A 1 165 ? 8.820 -11.377 -9.279 1.00 97.69 165 ARG A CA 1
ATOM 1313 C C . ARG A 1 165 ? 8.059 -10.634 -8.179 1.00 97.69 165 ARG A C 1
ATOM 1315 O O . ARG A 1 165 ? 8.486 -10.633 -7.030 1.00 97.69 165 ARG A O 1
ATOM 1322 N N . ILE A 1 166 ? 6.926 -10.016 -8.514 1.00 97.56 166 ILE A N 1
ATOM 1323 C CA . ILE A 1 166 ? 6.047 -9.374 -7.524 1.00 97.56 166 ILE A CA 1
ATOM 1324 C C . ILE A 1 166 ? 5.391 -10.432 -6.626 1.00 97.56 166 ILE A C 1
ATOM 1326 O O . ILE A 1 166 ? 5.297 -10.242 -5.415 1.00 97.56 166 ILE A O 1
ATOM 1330 N N . LEU A 1 167 ? 4.949 -11.551 -7.204 1.00 96.94 167 LEU A N 1
ATOM 1331 C CA . LEU A 1 167 ? 4.353 -12.660 -6.466 1.00 96.94 167 LEU A CA 1
ATOM 1332 C C . LEU A 1 167 ? 5.347 -13.294 -5.487 1.00 96.94 167 LEU A C 1
ATOM 1334 O O . LEU A 1 167 ? 4.955 -13.571 -4.360 1.00 96.94 167 LEU A O 1
ATOM 1338 N N . GLU A 1 168 ? 6.607 -13.479 -5.885 1.00 95.56 168 GLU A N 1
ATOM 1339 C CA . GLU A 1 168 ? 7.679 -13.969 -5.006 1.00 95.56 168 GLU A CA 1
ATOM 1340 C C . GLU A 1 168 ? 7.768 -13.124 -3.726 1.00 95.56 168 GLU A C 1
ATOM 1342 O O . GLU A 1 168 ? 7.748 -13.679 -2.634 1.00 95.56 168 GLU A O 1
ATOM 1347 N N . VAL A 1 169 ? 7.748 -11.790 -3.840 1.00 94.81 169 VAL A N 1
ATOM 1348 C CA . VAL A 1 169 ? 7.746 -10.899 -2.664 1.00 94.81 169 VAL A CA 1
ATOM 1349 C C . VAL A 1 169 ? 6.463 -11.037 -1.842 1.00 94.81 169 VAL A C 1
ATOM 1351 O O . VAL A 1 169 ? 6.510 -11.050 -0.618 1.00 94.81 169 VAL A O 1
ATOM 1354 N N . ASN A 1 170 ? 5.303 -11.160 -2.489 1.00 93.00 170 ASN A N 1
ATOM 1355 C CA . ASN A 1 170 ? 4.028 -11.288 -1.778 1.00 93.00 170 ASN A CA 1
ATOM 1356 C C . ASN A 1 170 ? 3.893 -12.596 -0.986 1.00 93.00 170 ASN A C 1
ATOM 1358 O O . ASN A 1 170 ? 3.125 -12.640 -0.025 1.00 93.00 170 ASN A O 1
ATOM 1362 N N . LEU A 1 171 ? 4.560 -13.667 -1.426 1.00 92.00 171 LEU A N 1
ATOM 1363 C CA . LEU A 1 171 ? 4.493 -14.977 -0.779 1.00 92.00 171 LEU A CA 1
ATOM 1364 C C . LEU A 1 171 ? 5.437 -15.105 0.423 1.00 92.00 171 LEU A C 1
ATOM 1366 O O . LEU A 1 171 ? 5.139 -15.922 1.295 1.00 92.00 171 LEU A O 1
ATOM 1370 N N . GLY A 1 172 ? 6.493 -14.284 0.492 1.00 86.06 172 GLY A N 1
ATOM 1371 C CA . GLY A 1 172 ? 7.522 -14.370 1.532 1.00 86.06 172 GLY A CA 1
ATOM 1372 C C . GLY A 1 172 ? 8.573 -15.417 1.207 1.00 86.06 172 GLY A C 1
ATOM 1373 O O . GLY A 1 172 ? 8.333 -16.604 1.522 1.00 86.06 172 GLY A O 1
#

Sequence (172 aa):
MTNRDRVIAAIEHRQPDRTPFEVGFTQPAYARYAEYVGDAAFAGKIDNCLATLSTAPADAWQEVRPRIWRDEWGVEWDKHVDPDIGVVCNRVVTSANVNTFPCPDPADPSRYERYEEALSASSDRYRVANIGFSLYERAWTLAGMEDVMAGMVLDKPFVHRLLDRILEVNLG

Foldseek 3Di:
DFLQVQVVCVVVVHDDPDHADADDDFPVRLVVVCVVVVHNCVNVVPSHQELEAEQAAPPQWDCPDVQWIAGVQRFIFRCPPPVRGGDTDDAADDLVCLVPRDDDASPPCNSCPCVVVSCVVNVRHHYHYDDPAAQPRVLCSHHNPVCLVVCVPPPVVSSVSNNVVRVVSVVD

pLDDT: mean 95.33, std 3.46, range [81.69, 98.62]